Protein AF-A0A8X6HYG1-F1 (afdb_monomer)

pLDDT: mean 78.97, std 17.64, range [31.22, 96.31]

Solvent-accessible surface area (backbone atoms only — not comparable to full-atom values): 5181 Å² total; per-residue (Å²): 111,71,66,61,53,53,50,55,51,52,53,54,48,51,56,50,51,57,48,48,62,61,54,65,37,73,84,44,94,82,59,81,64,53,58,51,33,76,73,36,45,77,53,70,63,48,58,55,21,32,75,79,39,64,77,42,51,67,35,58,75,55,31,36,72,52,92,64,36,48,61,51,48,49,51,47,30,48,58,58,57,59,67,76,80,75,85,134

InterPro domains:
  IPR000092 Polyprenyl synthetase-like [PF00348] (3-76)
  IPR008949 Isoprenoid synthase domain superfamily [G3DSA:1.10.600.10] (1-88)
  IPR008949 Isoprenoid synthase domain superfamily [SSF48576] (2-86)
  IPR033749 Polyprenyl synthetase, conserved site [PS00444] (9-21)

Nearest PDB structures (foldseek):
  3aq0-assembly3_E  TM=8.018E-01  e=1.152E-02  Arabidopsis thaliana
  3apz-assembly2_B-3  TM=7.874E-01  e=1.152E-02  Arabidopsis thaliana
  3aq0-assembly1_B  TM=7.740E-01  e=2.422E-02  Arabidopsis thaliana
  3aq0-assembly4_G  TM=7.830E-01  e=6.401E-02  Arabidopsis thaliana
  7a5p-assembly1_O  TM=3.025E-01  e=8.727E+00  Homo sapiens

Organism: Trichonephila clavata (NCBI:txid2740835)

Secondary structure (DSSP, 8-state):
-HHHHHHHHHHHHHHHHHHHHHHGGGS-TTS---HHHHTT---HHHHHHHHH-TTHHHHHHTTT-STTHHHHHHHHHHHHHTTS-S--

Structure (mmCIF, N/CA/C/O backbone):
data_AF-A0A8X6HYG1-F1
#
_entry.id   AF-A0A8X6HYG1-F1
#
loop_
_atom_site.group_PDB
_atom_site.id
_atom_site.type_symbol
_atom_site.label_atom_id
_atom_site.label_alt_id
_atom_site.label_comp_id
_atom_site.label_asym_id
_atom_site.label_entity_id
_atom_site.label_seq_id
_atom_site.pdbx_PDB_ins_code
_atom_site.Cartn_x
_atom_site.Cartn_y
_atom_site.Cartn_z
_atom_site.occupancy
_atom_site.B_iso_or_equiv
_atom_site.auth_seq_id
_atom_site.auth_comp_id
_atom_site.auth_asym_id
_atom_site.auth_atom_id
_atom_site.pdbx_PDB_model_num
ATOM 1 N N . MET A 1 1 ? 16.211 2.600 -26.955 1.00 69.19 1 MET A N 1
ATO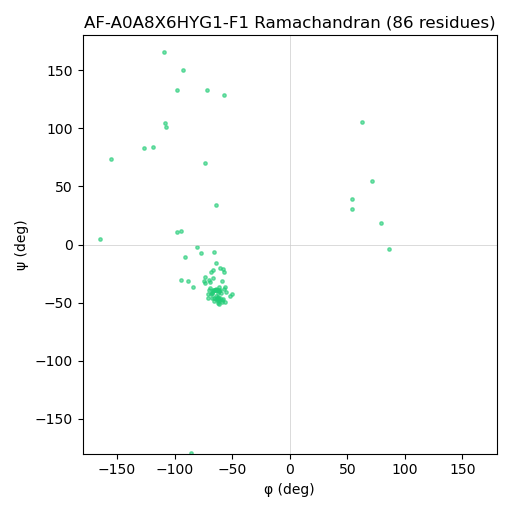M 2 C CA . MET A 1 1 ? 16.947 1.996 -25.820 1.00 69.19 1 MET A CA 1
ATOM 3 C C . MET A 1 1 ? 16.874 2.836 -24.550 1.00 69.19 1 MET A C 1
ATOM 5 O O . MET A 1 1 ? 16.450 2.290 -23.544 1.00 69.19 1 MET A O 1
ATOM 9 N N . ALA A 1 2 ? 17.174 4.141 -24.583 1.00 86.44 2 ALA A N 1
ATOM 10 C CA . ALA A 1 2 ? 17.112 4.996 -23.386 1.00 86.44 2 ALA A CA 1
ATOM 11 C C . ALA A 1 2 ? 15.736 5.019 -22.678 1.00 86.44 2 ALA A C 1
ATOM 13 O O . ALA A 1 2 ? 15.683 4.978 -21.456 1.00 86.44 2 ALA A O 1
ATOM 14 N N . PHE A 1 3 ? 14.627 5.013 -23.430 1.00 90.38 3 PHE A N 1
ATOM 15 C CA . PHE A 1 3 ? 13.274 4.990 -22.852 1.00 90.38 3 PHE A CA 1
ATOM 16 C C . PHE A 1 3 ? 12.980 3.717 -22.047 1.00 90.38 3 PHE A C 1
ATOM 18 O O . PHE A 1 3 ? 12.480 3.795 -20.932 1.00 90.38 3 PHE A O 1
ATOM 25 N N . GLN A 1 4 ? 13.318 2.549 -22.603 1.00 93.88 4 GLN A N 1
ATOM 26 C CA . GLN A 1 4 ? 13.110 1.264 -21.935 1.00 93.88 4 GLN A CA 1
ATOM 27 C C . GLN A 1 4 ? 13.930 1.197 -20.643 1.00 93.88 4 GLN A C 1
ATOM 29 O O . GLN A 1 4 ? 13.395 0.873 -19.593 1.00 93.88 4 GLN A O 1
ATOM 34 N N . TYR A 1 5 ? 15.195 1.624 -20.711 1.00 90.88 5 TYR A N 1
ATOM 35 C CA . TYR A 1 5 ? 16.068 1.702 -19.545 1.00 90.88 5 TYR A CA 1
ATOM 36 C C . TYR A 1 5 ? 15.504 2.626 -18.455 1.00 90.88 5 TYR A C 1
ATOM 38 O O . TYR A 1 5 ? 15.395 2.219 -17.304 1.00 90.88 5 TYR A O 1
ATOM 46 N N . GLY A 1 6 ? 15.082 3.844 -18.815 1.00 94.06 6 GLY A N 1
ATOM 47 C CA . GLY A 1 6 ? 14.492 4.784 -17.858 1.00 94.06 6 GLY A CA 1
ATOM 48 C C . GLY A 1 6 ? 13.197 4.264 -17.229 1.00 94.06 6 GLY A C 1
ATOM 49 O O . GLY A 1 6 ? 12.993 4.424 -16.029 1.00 94.06 6 GLY A O 1
ATOM 50 N N . ARG A 1 7 ? 12.348 3.591 -18.015 1.00 93.94 7 ARG A N 1
ATOM 51 C CA . ARG A 1 7 ? 11.124 2.945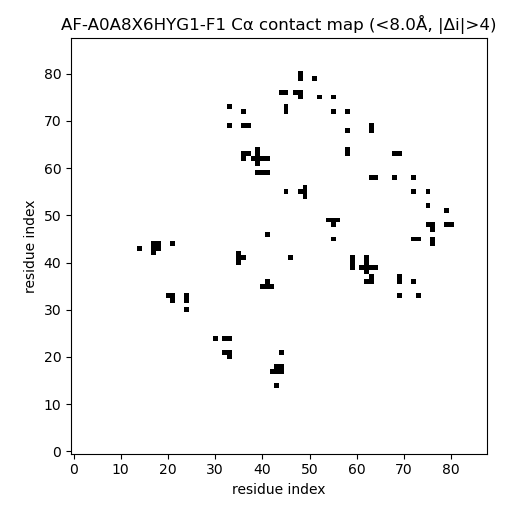 -17.523 1.00 93.94 7 ARG A CA 1
ATOM 52 C C . ARG A 1 7 ? 11.437 1.848 -16.512 1.00 93.94 7 ARG A C 1
ATOM 54 O O . ARG A 1 7 ? 10.836 1.827 -15.444 1.00 93.94 7 ARG A O 1
ATOM 61 N N . ASP A 1 8 ? 12.349 0.946 -16.851 1.00 93.06 8 ASP A N 1
ATOM 62 C CA . ASP A 1 8 ? 12.628 -0.227 -16.026 1.00 93.06 8 ASP A CA 1
ATOM 63 C C . ASP A 1 8 ? 13.335 0.179 -14.719 1.00 93.06 8 ASP A C 1
ATOM 65 O O . ASP A 1 8 ? 12.974 -0.310 -13.649 1.00 93.06 8 ASP A O 1
ATOM 69 N N . VAL A 1 9 ? 14.255 1.153 -14.776 1.00 94.25 9 VAL A N 1
ATOM 70 C CA . VAL A 1 9 ? 14.875 1.752 -13.580 1.00 94.25 9 VAL A CA 1
ATOM 71 C C . VAL A 1 9 ? 13.843 2.487 -12.727 1.00 94.25 9 VAL A C 1
ATOM 73 O O . VAL A 1 9 ? 13.840 2.319 -11.512 1.00 94.25 9 VAL A O 1
ATOM 76 N N . GLY A 1 10 ? 12.949 3.269 -13.338 1.00 92.06 10 GLY A N 1
ATOM 77 C CA . GLY A 1 10 ? 11.913 4.002 -12.608 1.00 92.06 10 GLY A CA 1
ATOM 78 C C . GLY A 1 10 ? 10.949 3.078 -11.860 1.00 92.06 10 GLY A C 1
ATOM 79 O O . GLY A 1 10 ? 10.635 3.331 -10.701 1.00 92.06 10 GLY A O 1
ATOM 80 N N . ILE A 1 11 ? 10.534 1.973 -12.488 1.00 89.62 11 ILE A N 1
ATOM 81 C CA . ILE A 1 11 ? 9.688 0.958 -11.839 1.00 89.62 11 ILE A CA 1
ATOM 82 C C . ILE A 1 11 ? 10.438 0.296 -10.680 1.00 89.62 11 ILE A C 1
ATOM 84 O O . ILE A 1 11 ? 9.882 0.171 -9.592 1.00 89.62 11 ILE A O 1
ATOM 88 N N . ALA A 1 12 ? 11.692 -0.112 -10.891 1.00 89.50 12 ALA A N 1
ATOM 89 C CA . ALA A 1 12 ? 12.491 -0.736 -9.840 1.00 89.50 12 ALA A CA 1
ATOM 90 C C . ALA A 1 12 ? 12.711 0.207 -8.647 1.00 89.50 12 ALA A C 1
ATOM 92 O O . ALA A 1 12 ? 12.613 -0.228 -7.503 1.00 89.50 12 ALA A O 1
ATOM 93 N N . PHE A 1 13 ? 12.960 1.493 -8.911 1.00 89.12 13 PHE A N 1
ATOM 94 C CA . PHE A 1 13 ? 13.120 2.501 -7.868 1.00 89.12 13 PHE A CA 1
ATOM 95 C C . PHE A 1 13 ? 11.847 2.649 -7.034 1.00 89.12 13 PHE A C 1
ATOM 97 O O . PHE A 1 13 ? 11.931 2.569 -5.816 1.00 89.12 13 PHE A O 1
ATOM 104 N N . GLN A 1 14 ? 10.675 2.761 -7.671 1.00 86.00 14 GLN A N 1
ATOM 105 C CA . GLN A 1 14 ? 9.404 2.888 -6.949 1.00 86.00 14 GLN A CA 1
ATOM 106 C C . GLN A 1 14 ? 9.107 1.669 -6.069 1.00 86.00 14 GLN A C 1
ATOM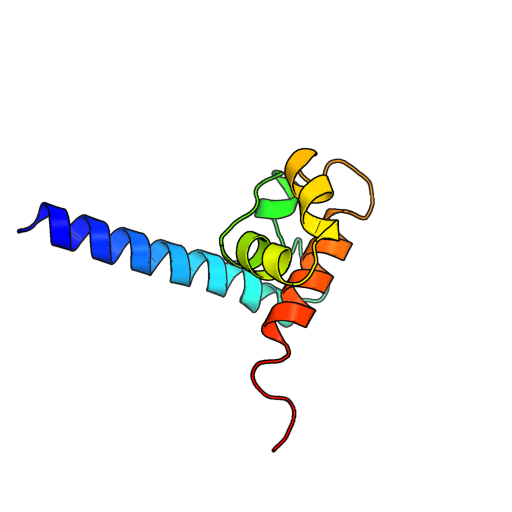 108 O O . GLN A 1 14 ? 8.645 1.819 -4.947 1.00 86.00 14 GLN A O 1
ATOM 113 N N . LEU A 1 15 ? 9.402 0.457 -6.550 1.00 81.12 15 LEU A N 1
ATOM 114 C CA . LEU A 1 15 ? 9.198 -0.758 -5.755 1.00 81.12 15 LEU A CA 1
ATOM 115 C C . LEU A 1 15 ? 10.087 -0.789 -4.505 1.00 81.12 15 LEU A C 1
ATOM 117 O O . LEU A 1 15 ? 9.646 -1.245 -3.454 1.00 81.12 15 LEU A O 1
ATOM 121 N N . ILE A 1 16 ? 11.336 -0.328 -4.624 1.00 81.75 16 ILE A N 1
ATOM 122 C CA . ILE A 1 16 ? 12.267 -0.250 -3.492 1.00 81.75 16 ILE A CA 1
ATOM 123 C C . ILE A 1 16 ? 11.842 0.860 -2.523 1.00 81.75 16 ILE A C 1
ATOM 125 O O . ILE A 1 16 ? 11.882 0.637 -1.319 1.00 81.75 16 ILE A O 1
ATOM 129 N N . ASP A 1 17 ? 11.429 2.019 -3.034 1.00 83.19 17 ASP A N 1
ATOM 130 C CA . ASP A 1 17 ? 10.973 3.166 -2.239 1.00 83.19 17 ASP A CA 1
ATOM 131 C C . ASP A 1 17 ? 9.731 2.804 -1.409 1.00 83.19 17 ASP A C 1
ATOM 133 O O . ASP A 1 17 ? 9.770 2.883 -0.181 1.00 83.19 17 ASP A O 1
ATOM 137 N N . ASP A 1 18 ? 8.702 2.235 -2.054 1.00 76.81 18 ASP A N 1
ATOM 138 C CA . ASP A 1 18 ? 7.496 1.724 -1.389 1.00 76.81 18 ASP A CA 1
ATOM 139 C C . ASP A 1 18 ? 7.851 0.695 -0.297 1.00 76.81 18 ASP A C 1
ATOM 141 O O . ASP A 1 18 ? 7.263 0.684 0.784 1.00 76.81 18 ASP A O 1
ATOM 145 N N . TYR A 1 19 ? 8.814 -0.195 -0.559 1.00 74.88 19 TYR A N 1
ATOM 146 C CA . TYR A 1 19 ? 9.253 -1.196 0.415 1.00 74.88 19 TYR A CA 1
ATOM 147 C C . TYR A 1 19 ? 9.988 -0.569 1.609 1.00 74.88 19 TYR A C 1
ATOM 149 O O . TYR A 1 19 ? 9.752 -0.956 2.756 1.00 74.88 19 TYR A O 1
ATOM 157 N N . LEU A 1 20 ? 10.875 0.399 1.366 1.00 74.31 20 LEU A N 1
ATOM 158 C CA . LEU A 1 20 ? 11.630 1.077 2.420 1.00 74.31 20 LEU A CA 1
ATOM 159 C C . LEU A 1 20 ? 10.720 1.919 3.317 1.00 74.31 20 LEU A C 1
ATOM 161 O O . LEU A 1 20 ? 10.881 1.861 4.538 1.00 74.31 20 LEU A O 1
ATOM 165 N N . ASP A 1 21 ? 9.736 2.613 2.747 1.00 71.44 21 ASP A N 1
ATOM 166 C CA . ASP A 1 21 ? 8.731 3.364 3.507 1.00 71.44 21 ASP A CA 1
ATOM 167 C C . ASP A 1 21 ? 7.894 2.447 4.409 1.00 71.44 21 ASP A C 1
ATOM 169 O O . ASP A 1 21 ? 7.585 2.789 5.558 1.00 71.44 21 ASP A O 1
ATOM 173 N N . PHE A 1 22 ? 7.595 1.234 3.938 1.00 67.25 22 PHE A N 1
ATOM 174 C CA . PHE A 1 22 ? 6.938 0.216 4.751 1.00 67.25 22 PHE A CA 1
ATOM 175 C C . PHE A 1 22 ? 7.863 -0.433 5.786 1.00 67.25 22 PHE A C 1
ATOM 177 O O . PHE A 1 22 ? 7.381 -0.774 6.856 1.00 67.25 22 PHE A O 1
ATOM 184 N N . MET A 1 23 ? 9.169 -0.588 5.558 1.00 68.19 23 MET A N 1
ATOM 185 C CA . MET A 1 23 ? 10.084 -1.220 6.529 1.00 68.19 23 MET A CA 1
ATOM 186 C C . MET A 1 23 ? 10.606 -0.266 7.606 1.00 68.19 23 MET A C 1
ATOM 188 O O . MET A 1 23 ? 10.736 -0.665 8.765 1.00 68.19 23 MET A O 1
ATOM 192 N N . ALA A 1 24 ? 10.874 0.998 7.265 1.00 61.59 24 ALA A N 1
ATOM 193 C CA . ALA A 1 24 ? 11.307 2.026 8.218 1.00 61.59 24 ALA A CA 1
ATOM 194 C C . ALA A 1 24 ? 10.287 2.230 9.355 1.00 61.59 24 ALA A C 1
ATOM 196 O O . ALA A 1 24 ? 10.625 2.676 10.451 1.00 61.59 24 ALA A O 1
ATOM 197 N N . SER A 1 25 ? 9.042 1.823 9.110 1.00 55.19 25 SER A N 1
ATOM 198 C CA . SER A 1 25 ? 7.960 1.800 10.081 1.00 55.19 25 SER A CA 1
ATOM 199 C C . SER A 1 25 ? 8.125 0.805 11.240 1.00 55.19 25 SER A C 1
ATOM 201 O O . SER A 1 25 ? 7.529 1.007 12.299 1.00 55.19 25 SER A O 1
ATOM 203 N N . GLN A 1 26 ? 8.947 -0.242 11.081 1.00 54.06 26 GLN A N 1
ATOM 204 C CA . GLN A 1 26 ? 9.102 -1.301 12.084 1.00 54.06 26 GLN A CA 1
ATOM 205 C C . GLN A 1 26 ? 9.904 -0.860 13.316 1.00 54.06 26 GLN A C 1
ATOM 207 O O . GLN A 1 26 ? 9.684 -1.393 14.402 1.00 54.06 26 GLN A O 1
ATOM 212 N N . SER A 1 27 ? 10.829 0.102 13.184 1.00 51.34 27 SER A N 1
ATOM 213 C CA . SER A 1 27 ? 11.701 0.508 14.301 1.00 51.34 27 SER A CA 1
ATOM 214 C C . SER A 1 27 ? 11.151 1.659 15.147 1.00 51.34 27 SER A C 1
ATOM 216 O O . SER A 1 27 ? 11.698 1.946 16.209 1.00 51.34 27 SER A O 1
ATOM 218 N N . GLU A 1 28 ? 10.083 2.329 14.710 1.00 49.56 28 GLU A N 1
ATOM 219 C CA . GLU A 1 28 ? 9.463 3.444 15.431 1.00 49.56 28 GLU A CA 1
ATOM 220 C C . GLU A 1 28 ? 7.961 3.192 15.613 1.00 49.56 28 GLU A C 1
ATOM 222 O O . GLU A 1 28 ? 7.124 3.723 14.886 1.00 49.56 28 GLU A O 1
ATOM 227 N N . LEU A 1 29 ? 7.623 2.420 16.649 1.00 47.53 29 LEU A N 1
ATOM 228 C CA . LEU A 1 29 ? 6.267 2.089 17.125 1.00 47.53 29 LEU A CA 1
ATOM 229 C C . LEU A 1 29 ? 5.462 3.317 17.642 1.00 47.53 29 LEU A C 1
ATOM 231 O O . LEU A 1 29 ? 4.689 3.218 18.591 1.00 47.53 29 LEU A O 1
ATOM 235 N N . GLY A 1 30 ? 5.657 4.501 17.051 1.00 43.66 30 GLY A N 1
ATOM 236 C CA . GLY A 1 30 ? 5.059 5.762 17.499 1.00 43.66 30 GLY A CA 1
ATOM 237 C C . GLY A 1 30 ? 5.095 6.942 16.515 1.00 43.66 30 GLY A C 1
ATOM 238 O O . GLY A 1 30 ? 4.671 8.034 16.891 1.00 43.66 30 GLY A O 1
ATOM 239 N N . LYS A 1 31 ? 5.565 6.774 15.272 1.00 44.28 31 LYS A N 1
ATOM 240 C CA . LYS A 1 31 ? 5.490 7.809 14.216 1.00 44.28 31 LYS A CA 1
ATOM 241 C C . LYS A 1 31 ? 4.483 7.410 13.130 1.00 44.28 31 LYS A C 1
ATOM 243 O O . LYS A 1 31 ? 4.007 6.285 13.182 1.00 44.28 31 LYS A O 1
ATOM 248 N N . PRO A 1 32 ? 4.042 8.316 12.228 1.00 50.12 32 PRO A N 1
ATOM 249 C CA . PRO A 1 32 ? 2.865 8.125 11.375 1.00 50.12 32 PRO A CA 1
ATOM 250 C C . PRO A 1 32 ? 3.149 7.120 10.256 1.00 50.12 32 PRO A C 1
ATOM 252 O O . PRO A 1 32 ? 3.280 7.469 9.088 1.00 50.12 32 PRO A O 1
ATOM 255 N N . THR A 1 33 ? 3.295 5.866 10.638 1.00 54.62 33 THR A N 1
ATOM 256 C CA . THR A 1 33 ? 3.610 4.762 9.761 1.00 54.62 33 THR A CA 1
ATOM 257 C C . THR A 1 33 ? 2.390 4.451 8.915 1.00 54.62 33 THR A C 1
ATOM 259 O O . THR A 1 33 ? 1.255 4.456 9.395 1.00 54.62 33 THR A O 1
ATOM 262 N N . ALA A 1 34 ? 2.645 4.305 7.617 1.00 66.69 34 ALA A N 1
ATOM 263 C CA . ALA A 1 34 ? 1.659 4.312 6.548 1.00 66.69 34 ALA A CA 1
ATOM 264 C C . ALA A 1 34 ? 1.026 5.683 6.230 1.00 66.69 34 ALA A C 1
ATOM 266 O O . ALA A 1 34 ? -0.199 5.836 6.175 1.00 66.69 34 ALA A O 1
ATOM 267 N N . ALA A 1 35 ? 1.875 6.682 5.961 1.00 76.56 35 ALA A N 1
ATOM 268 C CA . ALA A 1 35 ? 1.452 7.955 5.373 1.00 76.56 35 ALA A CA 1
ATOM 269 C C . ALA A 1 35 ? 0.576 7.739 4.124 1.00 76.56 35 ALA A C 1
ATOM 271 O O . ALA A 1 35 ? -0.491 8.342 4.022 1.00 76.56 35 ALA A O 1
ATOM 272 N N . ASP A 1 36 ? 0.949 6.799 3.253 1.00 83.19 36 ASP A N 1
ATOM 273 C CA . ASP A 1 36 ? 0.157 6.431 2.076 1.00 83.19 36 ASP A CA 1
ATOM 274 C C . ASP A 1 36 ? -1.230 5.896 2.432 1.00 83.19 36 ASP A C 1
ATOM 276 O O . ASP A 1 36 ? -2.229 6.370 1.888 1.00 83.19 36 ASP A O 1
ATOM 280 N N . LEU A 1 37 ? -1.331 4.982 3.404 1.00 86.19 37 LEU A N 1
ATOM 281 C CA . LEU A 1 37 ? -2.627 4.465 3.857 1.00 86.19 37 LEU A CA 1
ATOM 282 C C . LEU A 1 37 ? -3.509 5.587 4.420 1.00 86.19 37 LEU A C 1
ATOM 284 O O . LEU A 1 37 ? -4.706 5.626 4.135 1.00 86.19 37 LEU A O 1
ATOM 288 N N . ARG A 1 38 ? -2.927 6.542 5.160 1.00 84.94 38 ARG A N 1
ATOM 289 C CA . ARG A 1 38 ? -3.642 7.728 5.676 1.00 84.94 38 ARG A CA 1
ATOM 290 C C . ARG A 1 38 ? -4.092 8.681 4.569 1.00 84.94 38 ARG A C 1
ATOM 292 O O . ARG A 1 38 ? -5.103 9.359 4.730 1.00 84.94 38 ARG A O 1
ATOM 299 N N . LEU A 1 39 ? -3.373 8.717 3.448 1.00 88.94 39 LEU A N 1
ATOM 300 C CA . LEU A 1 39 ? -3.776 9.417 2.225 1.00 88.94 39 LEU A CA 1
ATOM 301 C C . LEU A 1 39 ? -4.782 8.608 1.384 1.00 88.94 39 LEU A C 1
ATOM 303 O O . LEU A 1 39 ? -5.264 9.090 0.356 1.00 88.94 39 LEU A O 1
ATOM 307 N N . GLY A 1 40 ? -5.135 7.394 1.816 1.00 89.69 40 GLY A N 1
ATOM 308 C CA . GLY A 1 40 ? -6.063 6.516 1.113 1.00 89.69 40 GLY A CA 1
ATOM 309 C C . GLY A 1 40 ? -5.435 5.763 -0.062 1.00 89.69 40 GLY A C 1
ATOM 310 O O . GLY A 1 40 ? -6.165 5.309 -0.948 1.00 89.69 40 GLY A O 1
ATOM 311 N N . LEU A 1 41 ? -4.105 5.671 -0.103 1.00 89.25 41 LEU A N 1
ATOM 312 C CA . LEU A 1 41 ? -3.324 5.030 -1.156 1.00 89.25 41 LEU A CA 1
ATOM 313 C C . LEU A 1 41 ? -2.929 3.609 -0.738 1.00 89.25 41 LEU A C 1
ATOM 315 O O . LEU A 1 41 ? -2.462 3.378 0.372 1.00 89.25 41 LEU A O 1
ATOM 319 N N . ALA A 1 42 ? -3.121 2.653 -1.646 1.00 89.62 42 ALA A N 1
ATOM 320 C CA . ALA A 1 42 ? -2.651 1.280 -1.495 1.00 89.62 42 ALA A CA 1
ATOM 321 C C . ALA A 1 42 ? -1.488 1.049 -2.467 1.00 89.62 42 ALA A C 1
ATOM 323 O O . ALA A 1 42 ? -1.709 0.930 -3.674 1.00 89.62 42 ALA A O 1
ATOM 324 N N . THR A 1 43 ? -0.265 1.021 -1.941 1.00 87.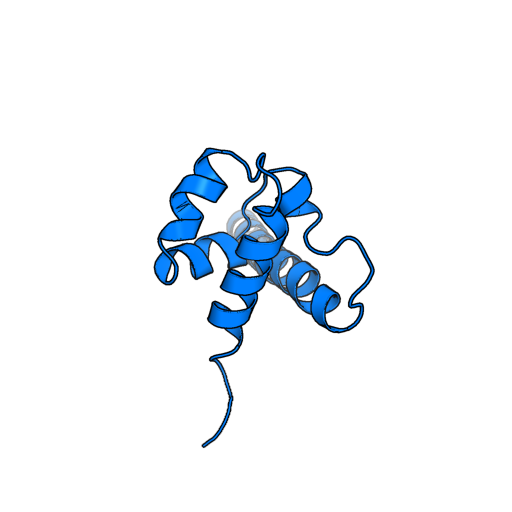06 43 THR A N 1
ATOM 325 C CA . THR A 1 43 ? 0.968 0.763 -2.699 1.00 87.06 43 THR A CA 1
ATOM 326 C C . THR A 1 43 ? 1.233 -0.740 -2.833 1.00 87.06 43 THR A C 1
ATOM 328 O O . THR A 1 43 ? 0.430 -1.572 -2.389 1.00 87.06 43 THR A O 1
ATOM 331 N N . ALA A 1 44 ? 2.338 -1.115 -3.486 1.00 85.62 44 ALA A N 1
ATOM 332 C CA . ALA A 1 44 ? 2.625 -2.508 -3.829 1.00 85.62 44 ALA A CA 1
ATOM 333 C C . ALA A 1 44 ? 2.538 -3.500 -2.641 1.00 85.62 44 ALA A C 1
ATOM 335 O O . ALA A 1 44 ? 1.877 -4.530 -2.819 1.00 85.62 44 ALA A O 1
ATOM 336 N N . PRO A 1 45 ? 3.075 -3.213 -1.434 1.00 84.25 45 PRO A N 1
ATOM 337 C CA . PRO A 1 45 ? 2.972 -4.124 -0.286 1.00 84.25 45 PRO A CA 1
ATOM 338 C C . PRO A 1 45 ? 1.523 -4.413 0.128 1.00 84.25 45 PRO A C 1
ATOM 340 O O . PRO A 1 45 ? 1.138 -5.561 0.345 1.00 84.25 45 PRO A O 1
ATOM 343 N N . VAL A 1 46 ? 0.669 -3.387 0.142 1.00 89.19 46 VAL A N 1
ATOM 344 C CA . VAL A 1 46 ? -0.757 -3.502 0.497 1.00 89.19 46 VAL A CA 1
ATOM 345 C C . VAL A 1 46 ? -1.520 -4.315 -0.545 1.00 89.19 46 VAL A C 1
ATOM 347 O O . VAL A 1 46 ? -2.353 -5.162 -0.208 1.00 89.19 46 VAL A O 1
ATOM 350 N N . LEU A 1 47 ? -1.232 -4.081 -1.827 1.00 90.19 47 LEU A N 1
ATOM 351 C CA . LEU A 1 47 ? -1.838 -4.834 -2.924 1.00 90.19 47 LEU A CA 1
ATOM 352 C C . LEU A 1 47 ? -1.417 -6.305 -2.890 1.00 90.19 47 LEU A C 1
ATOM 354 O O . LEU A 1 47 ? -2.260 -7.177 -3.115 1.00 90.19 47 LEU A O 1
ATOM 358 N N . TYR A 1 48 ? -0.156 -6.588 -2.565 1.00 88.06 48 TYR A N 1
ATOM 359 C CA . TYR A 1 48 ? 0.349 -7.947 -2.398 1.0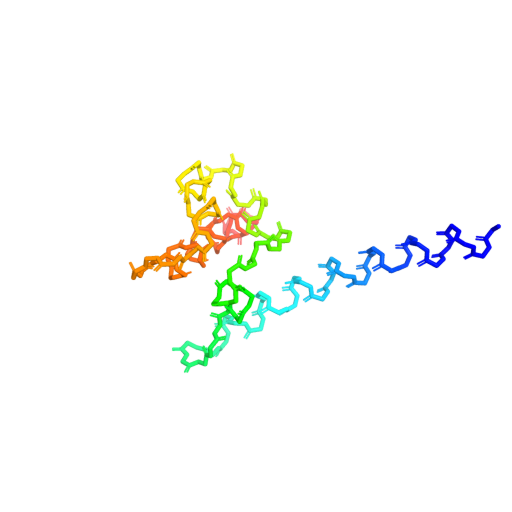0 88.06 48 TYR A CA 1
ATOM 360 C C . TYR A 1 48 ? -0.305 -8.647 -1.200 1.00 88.06 48 TYR A C 1
ATOM 362 O O . TYR A 1 48 ? -0.880 -9.726 -1.359 1.00 88.06 48 TYR A O 1
ATOM 370 N N . ALA A 1 49 ? -0.356 -7.990 -0.039 1.00 89.12 49 ALA A N 1
ATOM 371 C CA . ALA A 1 49 ? -1.039 -8.498 1.147 1.00 89.12 49 ALA A CA 1
ATOM 372 C C . ALA A 1 49 ? -2.520 -8.806 0.874 1.00 89.12 49 ALA A C 1
ATOM 374 O O . ALA A 1 49 ? -3.035 -9.826 1.330 1.00 89.12 49 ALA A O 1
ATOM 375 N N . SER A 1 50 ? -3.203 -7.999 0.051 1.00 92.25 50 SER A N 1
ATOM 376 C CA . SER A 1 50 ? -4.619 -8.212 -0.302 1.00 92.25 50 SER A CA 1
ATOM 377 C C . SER A 1 50 ? -4.900 -9.506 -1.078 1.00 92.25 50 SER A C 1
ATOM 379 O O . SER A 1 50 ? -6.056 -9.937 -1.177 1.00 92.25 50 SER A O 1
ATOM 381 N N . GLN A 1 51 ? -3.860 -10.137 -1.633 1.00 90.38 51 GLN A N 1
ATOM 382 C CA . GLN A 1 51 ? -3.960 -11.459 -2.252 1.00 90.38 51 GLN A CA 1
ATOM 383 C C . GLN A 1 51 ? -4.105 -12.560 -1.196 1.00 90.38 51 GLN A C 1
ATOM 385 O O . GLN A 1 51 ? -4.803 -13.544 -1.438 1.00 90.38 51 GLN A O 1
ATOM 390 N N . ARG A 1 52 ? -3.486 -12.375 -0.023 1.00 88.94 52 ARG A N 1
ATOM 391 C CA . ARG A 1 52 ? -3.511 -13.311 1.109 1.00 88.94 52 ARG A CA 1
ATOM 392 C C . ARG A 1 52 ? -4.597 -12.987 2.137 1.00 88.94 52 ARG A C 1
ATOM 394 O O . ARG A 1 52 ? -5.140 -13.909 2.735 1.00 88.94 52 ARG A O 1
ATOM 401 N N . PHE A 1 53 ? -4.933 -11.708 2.282 1.00 91.88 53 PHE A N 1
ATOM 402 C CA . PHE A 1 53 ? -5.913 -11.165 3.224 1.00 91.88 53 PHE A CA 1
ATOM 403 C C . PHE A 1 53 ? -7.053 -10.468 2.453 1.00 91.88 53 PHE A C 1
ATOM 405 O O . PHE A 1 53 ? -7.005 -9.254 2.211 1.00 91.88 53 PHE A O 1
ATOM 412 N N . PRO A 1 54 ? -8.080 -11.213 1.985 1.00 92.06 54 PRO A N 1
ATOM 413 C CA . PRO A 1 54 ? -9.177 -10.671 1.177 1.00 92.06 54 PRO A CA 1
ATOM 414 C C . PRO A 1 54 ? -9.959 -9.526 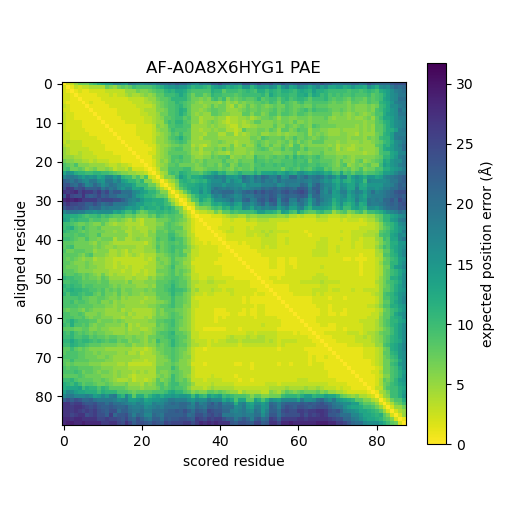1.837 1.00 92.06 54 PRO A C 1
ATOM 416 O O . PRO A 1 54 ? -10.566 -8.716 1.133 1.00 92.06 54 PRO A O 1
ATOM 419 N N . GLU A 1 55 ? -9.939 -9.432 3.165 1.00 91.06 55 GLU A N 1
ATOM 420 C CA . GLU A 1 55 ? -10.516 -8.356 3.971 1.00 91.06 55 GLU A CA 1
ATOM 421 C C . GLU A 1 55 ? -9.908 -6.976 3.681 1.00 91.06 55 GLU A C 1
ATOM 423 O O . GLU A 1 55 ? -10.567 -5.958 3.916 1.00 91.06 55 GLU A O 1
ATOM 428 N N . LEU A 1 56 ? -8.708 -6.924 3.090 1.00 93.06 56 LEU A N 1
ATOM 429 C CA . LEU A 1 56 ? -8.092 -5.681 2.628 1.00 93.06 56 LEU A CA 1
ATOM 430 C C . LEU A 1 56 ? -8.813 -5.093 1.417 1.00 93.06 56 LEU A C 1
ATOM 432 O O . LEU A 1 56 ? -8.882 -3.875 1.275 1.00 93.06 56 LEU A O 1
ATOM 436 N N . LYS A 1 57 ? -9.418 -5.915 0.553 1.00 94.75 57 LYS A N 1
ATOM 437 C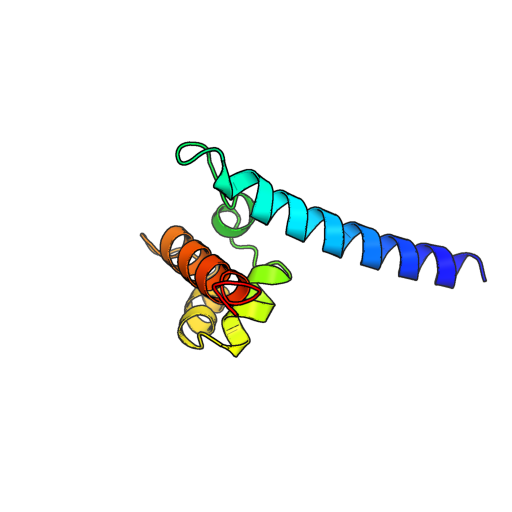 CA . LYS A 1 57 ? -10.102 -5.438 -0.663 1.00 94.75 57 LYS A CA 1
ATOM 438 C C . LYS A 1 57 ? -11.198 -4.407 -0.369 1.00 94.75 57 LYS A C 1
ATOM 440 O O . LYS A 1 57 ? -11.175 -3.335 -0.978 1.00 94.75 57 LYS A O 1
ATOM 445 N N . PRO A 1 58 ? -12.136 -4.641 0.571 1.00 96.31 58 PRO A N 1
ATOM 446 C CA . PRO A 1 58 ? -13.108 -3.616 0.925 1.00 96.31 58 PRO A CA 1
ATOM 447 C C . PRO A 1 58 ? -12.483 -2.413 1.652 1.00 96.31 58 PRO A C 1
ATOM 449 O O . PRO A 1 58 ? -13.106 -1.352 1.642 1.00 96.31 58 PRO A O 1
ATOM 452 N N . MET A 1 59 ? -11.321 -2.541 2.312 1.00 95.19 59 MET A N 1
ATOM 453 C CA . MET A 1 59 ? -10.592 -1.413 2.935 1.00 95.19 59 MET A CA 1
ATOM 454 C C . MET A 1 59 ? -9.974 -0.501 1.871 1.00 95.19 59 MET A C 1
ATOM 456 O O . MET A 1 59 ? -10.180 0.712 1.902 1.00 95.19 59 MET A O 1
ATOM 460 N N . ILE A 1 60 ? -9.325 -1.102 0.872 1.00 94.25 60 ILE A N 1
ATOM 461 C CA . ILE A 1 60 ? -8.775 -0.420 -0.304 1.00 94.25 60 ILE A CA 1
ATOM 462 C C . ILE A 1 60 ? -9.894 0.305 -1.060 1.00 94.25 60 ILE A C 1
ATOM 464 O O . ILE A 1 60 ? -9.776 1.492 -1.357 1.00 94.25 60 ILE A O 1
ATOM 468 N N . ALA A 1 61 ? -11.023 -0.370 -1.312 1.00 95.56 61 ALA A N 1
ATOM 469 C CA . ALA A 1 61 ? -12.153 0.212 -2.042 1.00 95.56 61 ALA A CA 1
ATOM 470 C C . ALA A 1 61 ? -12.727 1.474 -1.372 1.00 95.56 61 ALA A C 1
ATOM 472 O O . ALA A 1 61 ? -13.203 2.378 -2.058 1.00 95.56 61 ALA A O 1
ATOM 473 N N . ARG A 1 62 ? -12.660 1.555 -0.037 1.00 95.88 62 ARG A N 1
ATOM 474 C CA . ARG A 1 62 ? -13.091 2.729 0.739 1.00 95.88 62 ARG A CA 1
ATOM 475 C C . ARG A 1 62 ? -11.946 3.663 1.128 1.00 95.88 62 ARG A C 1
ATOM 477 O O . ARG A 1 62 ? -12.168 4.557 1.937 1.00 95.88 62 ARG A O 1
ATOM 484 N N . ARG A 1 63 ? -10.747 3.477 0.565 1.00 94.81 63 ARG A N 1
ATOM 485 C CA . ARG A 1 63 ? -9.567 4.323 0.811 1.00 94.81 63 ARG A CA 1
ATOM 486 C C . ARG A 1 63 ? -9.222 4.456 2.298 1.00 94.81 63 ARG A C 1
ATOM 488 O O . ARG A 1 63 ? -8.902 5.546 2.755 1.00 94.81 63 ARG A O 1
ATOM 495 N N . PHE A 1 64 ? -9.356 3.365 3.052 1.00 93.50 64 PHE A N 1
ATOM 496 C CA . PHE A 1 64 ? -9.038 3.309 4.487 1.00 93.50 64 PHE A CA 1
ATOM 497 C C . PHE A 1 64 ? -9.745 4.380 5.341 1.00 93.50 64 PHE A C 1
ATOM 499 O O . PHE A 1 64 ? -9.222 4.835 6.354 1.00 93.50 64 PHE A O 1
ATOM 506 N N . CYS A 1 65 ? -10.945 4.811 4.936 1.00 92.25 65 CYS A N 1
ATOM 507 C CA . CYS A 1 65 ? -11.635 5.934 5.570 1.00 92.25 65 CYS A CA 1
ATOM 508 C C . CYS A 1 65 ? -12.309 5.607 6.913 1.00 92.25 65 CYS A C 1
ATOM 510 O O . CYS A 1 65 ? -12.829 6.518 7.561 1.00 92.25 65 CYS A O 1
ATOM 512 N N . LYS A 1 66 ? -12.363 4.334 7.333 1.00 93.69 66 LYS A N 1
ATOM 513 C CA . LYS A 1 66 ? -12.931 3.958 8.635 1.00 93.69 66 LYS A CA 1
ATOM 514 C C . LYS A 1 66 ? -11.847 3.894 9.704 1.00 93.69 66 LYS A C 1
ATOM 516 O O . LYS A 1 66 ? -10.704 3.535 9.442 1.00 93.69 66 LYS A O 1
ATOM 521 N N . LEU A 1 67 ? -12.251 4.180 10.940 1.00 89.38 67 LEU A N 1
ATOM 522 C CA . LEU A 1 67 ? -11.389 4.037 12.109 1.00 89.38 67 LEU A CA 1
ATOM 523 C C . LEU A 1 67 ? -10.866 2.594 12.211 1.00 89.38 67 LEU A C 1
ATOM 525 O O . LEU A 1 67 ? -11.658 1.649 12.167 1.00 89.38 67 LEU A O 1
ATOM 529 N N . GLY A 1 68 ? -9.550 2.435 12.355 1.00 88.50 68 GLY A N 1
ATOM 530 C CA . GLY A 1 68 ? -8.903 1.126 12.433 1.00 88.50 68 GLY A CA 1
ATOM 531 C C . GLY A 1 68 ? -8.549 0.499 11.081 1.00 88.50 68 GLY A C 1
ATOM 532 O O . GLY A 1 68 ? -7.978 -0.587 11.068 1.00 88.50 68 GLY A O 1
ATOM 533 N N . ASP A 1 69 ? -8.909 1.110 9.944 1.00 92.00 69 ASP A N 1
ATOM 534 C CA . ASP A 1 69 ? -8.572 0.558 8.624 1.00 92.00 69 ASP A CA 1
ATOM 535 C C . ASP A 1 69 ? -7.067 0.600 8.357 1.00 92.00 69 ASP A C 1
ATOM 537 O O . ASP A 1 69 ? -6.521 -0.357 7.815 1.00 92.00 69 ASP A O 1
ATOM 541 N N . VAL A 1 70 ? -6.414 1.704 8.725 1.00 89.19 70 VAL A N 1
ATOM 542 C CA . VAL A 1 70 ? -4.977 1.903 8.510 1.00 89.19 70 VAL A CA 1
ATOM 543 C C . VAL A 1 70 ? -4.183 0.911 9.351 1.00 89.19 70 VAL A C 1
ATOM 545 O O . VAL A 1 70 ? -3.297 0.241 8.830 1.00 89.19 70 VAL A O 1
ATOM 548 N N . GLU A 1 71 ? -4.546 0.763 10.623 1.00 87.56 71 GLU A N 1
ATOM 549 C CA . GLU A 1 71 ? -3.896 -0.145 11.567 1.00 87.56 71 GLU A CA 1
ATOM 550 C C . GLU A 1 71 ? -4.037 -1.604 11.117 1.00 87.56 71 GLU A C 1
ATOM 552 O O . GLU A 1 71 ? -3.045 -2.319 11.021 1.00 87.56 71 GLU A O 1
ATOM 557 N N . LYS A 1 72 ? -5.247 -2.028 10.730 1.00 88.81 72 LYS A N 1
ATOM 558 C CA . LYS A 1 72 ? -5.483 -3.392 10.226 1.00 88.81 72 LYS A CA 1
ATOM 559 C C . LYS A 1 72 ? -4.774 -3.667 8.907 1.00 88.81 72 LYS A C 1
ATOM 561 O O . LYS A 1 72 ? -4.286 -4.771 8.689 1.00 88.81 72 LYS A O 1
ATOM 566 N N . ALA A 1 73 ? -4.743 -2.685 8.007 1.00 88.94 73 ALA A N 1
ATOM 567 C CA . ALA A 1 73 ? -4.041 -2.832 6.741 1.00 88.94 73 ALA A CA 1
ATOM 568 C C . ALA A 1 73 ? -2.530 -2.949 6.946 1.00 88.94 73 ALA A C 1
ATOM 570 O O . ALA A 1 73 ? -1.889 -3.772 6.297 1.00 88.94 73 ALA A O 1
ATOM 571 N N . TYR A 1 74 ? -1.987 -2.185 7.888 1.00 85.88 74 TYR A N 1
ATOM 572 C CA . TYR A 1 74 ? -0.597 -2.281 8.299 1.00 85.88 74 TYR A CA 1
ATOM 573 C C . TYR A 1 74 ? -0.265 -3.654 8.906 1.00 85.88 74 TYR A C 1
ATOM 575 O O . TYR A 1 74 ? 0.689 -4.298 8.470 1.00 85.88 74 TYR A O 1
ATOM 583 N N . GLU A 1 75 ? -1.077 -4.141 9.850 1.00 85.75 75 GLU A N 1
ATOM 584 C CA . GLU A 1 75 ? -0.913 -5.470 10.460 1.00 85.75 75 GLU A CA 1
ATOM 585 C C . GLU A 1 75 ? -0.942 -6.586 9.409 1.00 85.75 75 GLU A C 1
ATOM 587 O O . GLU A 1 75 ? -0.045 -7.425 9.378 1.00 85.75 75 GLU A O 1
ATOM 592 N N . ALA A 1 76 ? -1.910 -6.561 8.490 1.00 87.81 76 ALA A N 1
ATOM 593 C CA . ALA A 1 76 ? -2.026 -7.569 7.438 1.00 87.81 76 ALA A CA 1
ATOM 594 C C . ALA A 1 76 ? -0.831 -7.564 6.470 1.00 87.81 76 ALA A C 1
ATOM 596 O O . ALA A 1 76 ? -0.377 -8.627 6.044 1.00 87.81 76 ALA A O 1
ATOM 597 N N . VAL A 1 77 ? -0.292 -6.387 6.124 1.00 84.62 77 VAL A N 1
ATOM 598 C CA . VAL A 1 77 ? 0.952 -6.297 5.339 1.00 84.62 77 VAL A CA 1
ATOM 599 C C . VAL A 1 77 ? 2.104 -6.919 6.117 1.00 84.62 77 VAL A C 1
ATOM 601 O O . VAL A 1 77 ? 2.823 -7.756 5.570 1.00 84.62 77 VAL A O 1
ATOM 604 N N . HIS A 1 78 ? 2.225 -6.600 7.404 1.00 79.31 78 HIS A N 1
ATOM 605 C CA . HIS A 1 78 ? 3.282 -7.142 8.244 1.00 79.31 78 HIS A CA 1
ATOM 606 C C . HIS A 1 78 ? 3.184 -8.662 8.423 1.00 79.31 78 HIS A C 1
ATOM 608 O O . HIS A 1 78 ? 4.203 -9.340 8.353 1.00 7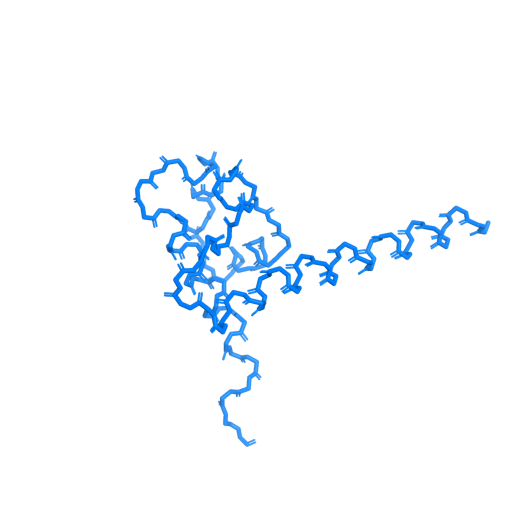9.31 78 HIS A O 1
ATOM 614 N N . GLU A 1 79 ? 1.988 -9.229 8.574 1.00 80.44 79 GLU A N 1
ATOM 615 C CA . GLU A 1 79 ? 1.792 -10.685 8.602 1.00 80.44 79 GLU A CA 1
ATOM 616 C C . GLU A 1 79 ? 2.052 -11.340 7.237 1.00 80.44 79 GLU A C 1
ATOM 618 O O . GLU A 1 79 ? 2.512 -12.485 7.167 1.00 80.44 79 GLU A O 1
ATOM 623 N N . SER A 1 80 ? 1.773 -10.628 6.139 1.00 76.81 80 SER A N 1
ATOM 624 C CA . SER A 1 80 ? 2.041 -11.120 4.784 1.00 76.81 80 SER A CA 1
ATOM 625 C C . SER A 1 80 ? 3.539 -11.204 4.476 1.00 76.81 80 SER A C 1
ATOM 627 O O . SER A 1 80 ? 3.959 -12.182 3.853 1.00 76.81 80 SER A O 1
ATOM 629 N N . ASP A 1 81 ? 4.328 -10.242 4.971 1.00 66.56 81 ASP A N 1
ATOM 630 C CA . ASP A 1 81 ? 5.789 -10.168 4.812 1.00 66.56 81 ASP A CA 1
ATOM 631 C C . ASP A 1 81 ? 6.550 -10.930 5.912 1.00 66.56 81 ASP A C 1
ATOM 633 O O . ASP A 1 81 ? 7.612 -11.507 5.669 1.00 66.56 81 ASP A O 1
ATOM 637 N N . GLY A 1 82 ? 5.994 -10.999 7.125 1.00 53.28 82 GLY A N 1
ATOM 638 C CA . GLY A 1 82 ? 6.580 -11.642 8.310 1.00 53.28 82 GLY A CA 1
ATOM 639 C C . GLY A 1 82 ? 6.729 -13.162 8.203 1.00 53.28 82 GLY A C 1
ATOM 640 O O . GLY A 1 82 ? 7.371 -13.792 9.044 1.00 53.28 82 GLY A O 1
ATOM 641 N N . LEU A 1 83 ? 6.200 -13.762 7.136 1.00 46.06 83 LEU A N 1
ATOM 642 C CA . LEU A 1 83 ? 6.384 -15.175 6.807 1.00 46.06 83 LEU A CA 1
ATOM 643 C C . LEU A 1 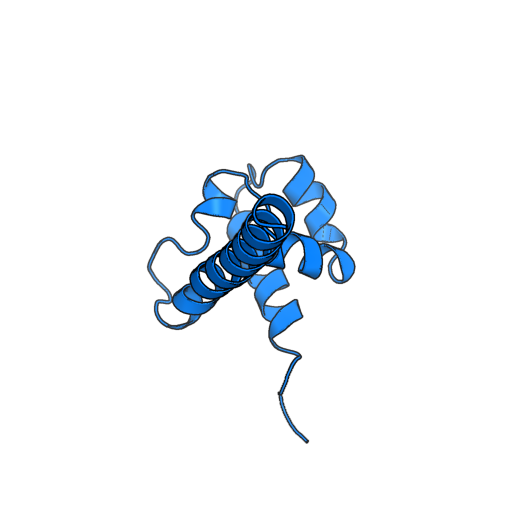83 ? 7.535 -15.446 5.835 1.00 46.06 83 LEU A C 1
ATOM 645 O O . LEU A 1 83 ? 7.666 -16.576 5.367 1.00 46.06 83 LEU A O 1
ATOM 649 N N . ALA A 1 84 ? 8.401 -14.464 5.569 1.00 45.19 84 ALA A N 1
ATOM 650 C CA . ALA A 1 84 ? 9.627 -14.735 4.836 1.00 45.19 84 ALA A CA 1
ATOM 651 C C . ALA A 1 84 ? 10.608 -15.605 5.647 1.00 45.19 84 ALA A C 1
ATOM 653 O O . ALA A 1 84 ? 11.096 -16.569 5.079 1.00 45.19 84 ALA A O 1
ATOM 654 N N . HIS A 1 85 ? 10.890 -15.359 6.938 1.00 38.97 85 HIS A N 1
ATOM 655 C CA . HIS A 1 85 ? 11.884 -16.163 7.685 1.00 38.97 85 HIS A CA 1
ATOM 656 C C . HIS A 1 85 ? 11.663 -16.164 9.215 1.00 38.97 85 HIS A C 1
ATOM 658 O O . HIS A 1 85 ? 12.444 -15.576 9.959 1.00 38.97 85 HIS A O 1
ATOM 664 N N . THR A 1 86 ? 10.649 -16.883 9.710 1.00 31.53 86 THR A N 1
ATOM 665 C CA . THR A 1 86 ? 10.691 -17.417 11.085 1.00 31.53 86 THR A CA 1
ATOM 666 C C . THR A 1 86 ? 10.894 -18.933 11.007 1.00 31.53 86 THR A C 1
ATOM 668 O O . THR A 1 86 ? 9.948 -19.667 10.748 1.00 31.53 86 THR A O 1
ATOM 671 N N . ASN A 1 87 ? 12.143 -19.355 11.240 1.00 31.22 87 ASN A N 1
ATOM 672 C CA . ASN A 1 87 ? 12.645 -20.716 11.497 1.00 31.22 87 ASN A CA 1
ATOM 673 C C . ASN A 1 87 ? 12.500 -21.806 10.411 1.00 31.22 87 ASN A C 1
ATOM 675 O O . ASN A 1 87 ? 11.468 -22.469 10.314 1.00 31.22 87 ASN A O 1
ATOM 679 N N . ALA A 1 88 ? 13.628 -22.116 9.759 1.00 34.03 88 ALA A N 1
ATOM 680 C CA . ALA A 1 88 ? 14.196 -23.470 9.701 1.00 34.03 88 ALA A CA 1
ATOM 681 C C . ALA A 1 88 ? 15.728 -23.387 9.593 1.00 34.03 88 ALA A C 1
ATOM 683 O O . ALA A 1 88 ? 16.204 -22.593 8.752 1.00 34.03 88 ALA A O 1
#

Mean predicted aligned error: 7.87 Å

Radius of gyration: 14.56 Å; Cα contacts (8 Å, |Δi|>4): 60; chains: 1; bounding box: 30×33×43 Å

Sequence (88 aa):
MAFQYGRDVGIAFQLIDDYLDFMASQSELGKPTAADLRLGLATAPVLYASQRFPELKPMIARRFCKLGDVEKAYEAVHESDGLAHTNA

Foldseek 3Di:
DVVVVVVVVVVVVQVVVVVCLLVVCPVDPDDPRPPCLVVLHQDDLLVQLCVVVVVSVVCSVVSVPDPCSSVVSSVSSCVSVVPPDDDD